Protein AF-A0A7C4CFB2-F1 (afdb_monomer_lite)

Foldseek 3Di:
DDPPPPDPVVLVVVLVVLLVVLVVVLVVLVVVLVVLVVVLVVLVVCVVVVVDDPVVSVVSNVVSVVSNVVSVVVNVVSVVVNVVSVVD

pLDDT: mean 89.63, std 12.66, range [38.84, 97.69]

Secondary structure (DSSP, 8-state):
--------HHHHHHHHHHHHHHHHHHHHHHHHHHHHHHHHHHHHHHHHTTSS-HHHHHHHHHHHHHHHHHHHHHHHHHHHHHHHHH--

Sequence (88 aa):
MGVINRIDLNSVEELIKKIVSISSEIKLLQDEIEDVLIHTKENEKLFSDGKISKDVYKENKTKLKSEMNELRKKVKGKIVEALKIVEN

Radius of gyration: 21.48 Å; chains: 1; bounding box: 53×16×65 Å

Structure (mmCIF, N/CA/C/O backbone):
data_AF-A0A7C4CFB2-F1
#
_entry.id   AF-A0A7C4CFB2-F1
#
loop_
_atom_site.group_PDB
_atom_site.id
_atom_site.type_symbol
_atom_site.label_atom_id
_atom_site.label_alt_id
_atom_site.label_comp_id
_atom_site.label_asym_id
_atom_site.label_entity_id
_atom_site.label_seq_id
_atom_site.pdbx_PDB_ins_code
_atom_site.Cartn_x
_atom_site.Cartn_y
_atom_site.Cartn_z
_atom_site.occupancy
_atom_site.B_iso_or_equiv
_atom_site.auth_seq_id
_atom_site.auth_comp_id
_atom_site.auth_asym_id
_atom_site.auth_atom_id
_atom_site.pdbx_PDB_model_num
ATOM 1 N N . MET A 1 1 ? 33.815 11.838 -41.821 1.00 38.84 1 MET A N 1
ATOM 2 C CA . MET A 1 1 ? 32.896 10.691 -41.666 1.00 38.84 1 MET A CA 1
ATOM 3 C C . MET A 1 1 ? 32.192 10.857 -40.335 1.00 38.84 1 MET A C 1
ATOM 5 O O . MET A 1 1 ? 32.851 10.770 -39.309 1.00 38.84 1 MET A O 1
ATOM 9 N N . GLY A 1 2 ? 30.910 11.225 -40.351 1.00 44.16 2 GLY A N 1
ATOM 10 C CA . GLY A 1 2 ? 30.122 11.350 -39.127 1.00 44.16 2 GLY A CA 1
ATOM 11 C C . GLY A 1 2 ? 29.849 9.962 -38.564 1.00 44.16 2 GLY A C 1
ATOM 12 O O . GLY A 1 2 ? 29.335 9.103 -39.277 1.00 44.16 2 GLY A O 1
ATOM 13 N N . VAL A 1 3 ? 30.238 9.730 -37.314 1.00 51.06 3 VAL A N 1
ATOM 14 C CA . VAL A 1 3 ? 29.875 8.512 -36.592 1.00 51.06 3 VAL A CA 1
ATOM 15 C C . VAL A 1 3 ? 28.374 8.604 -36.335 1.00 51.06 3 VAL A C 1
ATOM 17 O O . VAL A 1 3 ? 27.927 9.340 -35.461 1.00 51.06 3 VAL A O 1
ATOM 20 N N . ILE A 1 4 ? 27.576 7.925 -37.156 1.00 55.97 4 ILE A N 1
ATOM 21 C CA . ILE A 1 4 ? 26.169 7.700 -36.841 1.00 55.97 4 ILE A CA 1
ATOM 22 C C . ILE A 1 4 ? 26.176 6.717 -35.672 1.00 55.97 4 ILE A C 1
ATOM 24 O O . ILE A 1 4 ? 26.461 5.535 -35.863 1.00 55.97 4 ILE A O 1
ATOM 28 N N . ASN A 1 5 ? 25.894 7.206 -34.464 1.00 54.75 5 ASN A N 1
ATOM 29 C CA . ASN A 1 5 ? 25.566 6.340 -33.338 1.00 54.75 5 ASN A CA 1
ATOM 30 C C . ASN A 1 5 ? 24.308 5.555 -33.725 1.00 54.75 5 ASN A C 1
ATOM 32 O O . ASN A 1 5 ? 23.204 6.100 -33.733 1.00 54.75 5 ASN A O 1
ATOM 36 N N . ARG A 1 6 ? 24.470 4.285 -34.114 1.00 63.69 6 ARG A N 1
ATOM 37 C CA . ARG A 1 6 ? 23.336 3.373 -34.276 1.00 63.69 6 ARG A CA 1
ATOM 38 C C . ARG A 1 6 ? 22.743 3.157 -32.891 1.00 63.69 6 ARG A C 1
ATOM 40 O O . ARG A 1 6 ? 23.381 2.543 -32.044 1.00 63.69 6 ARG A O 1
ATOM 47 N N . ILE A 1 7 ? 21.547 3.690 -32.670 1.00 65.81 7 ILE A N 1
ATOM 48 C CA . ILE A 1 7 ? 20.742 3.347 -31.502 1.00 65.81 7 ILE A CA 1
ATOM 49 C C . ILE A 1 7 ? 20.416 1.858 -31.623 1.00 65.81 7 ILE A C 1
ATOM 51 O O . ILE A 1 7 ? 19.812 1.437 -32.612 1.00 65.81 7 ILE A O 1
ATOM 55 N N . ASP A 1 8 ? 20.848 1.064 -30.647 1.00 78.19 8 ASP A N 1
ATOM 56 C CA . ASP A 1 8 ? 20.463 -0.339 -30.561 1.00 78.19 8 ASP A CA 1
ATOM 57 C C . ASP A 1 8 ? 19.023 -0.439 -30.04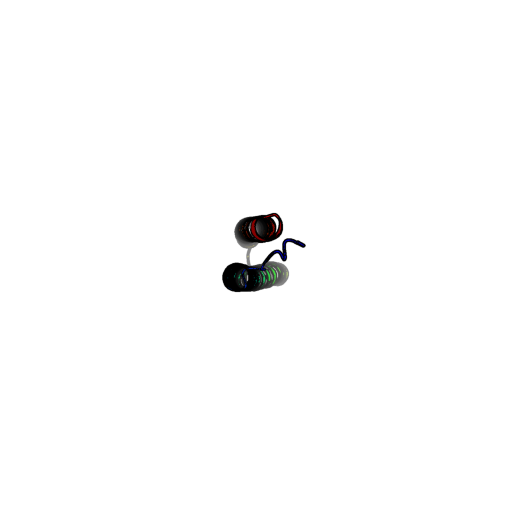9 1.00 78.19 8 ASP A C 1
ATOM 59 O O . ASP A 1 8 ? 18.744 -0.307 -28.856 1.00 78.19 8 ASP A O 1
ATOM 63 N N . LEU A 1 9 ? 18.092 -0.640 -30.979 1.00 79.12 9 LEU A N 1
ATOM 64 C CA . LEU A 1 9 ? 16.663 -0.729 -30.690 1.00 79.12 9 LEU A CA 1
ATOM 65 C C . LEU A 1 9 ? 16.321 -1.919 -29.781 1.00 79.12 9 LEU A C 1
ATOM 67 O O . LEU A 1 9 ? 15.360 -1.823 -29.024 1.00 79.12 9 LEU A O 1
ATOM 71 N N . ASN A 1 10 ? 17.120 -2.993 -29.800 1.00 79.94 10 ASN A N 1
ATOM 72 C CA . ASN A 1 10 ? 16.888 -4.159 -28.946 1.00 79.94 10 ASN A CA 1
ATOM 73 C C . ASN A 1 10 ? 17.131 -3.814 -27.472 1.00 79.94 10 ASN A C 1
ATOM 75 O O . ASN A 1 10 ? 16.305 -4.125 -26.615 1.00 79.94 10 ASN A O 1
ATOM 79 N N . SER A 1 11 ? 18.221 -3.095 -27.186 1.00 82.50 11 SER A N 1
ATOM 80 C CA . SER A 1 11 ? 18.520 -2.589 -25.842 1.00 82.50 11 SER A CA 1
ATOM 81 C C . SER A 1 11 ? 17.425 -1.642 -25.335 1.00 82.50 11 SER A C 1
ATOM 83 O O . SER A 1 11 ? 17.007 -1.732 -24.182 1.00 82.50 11 SER A 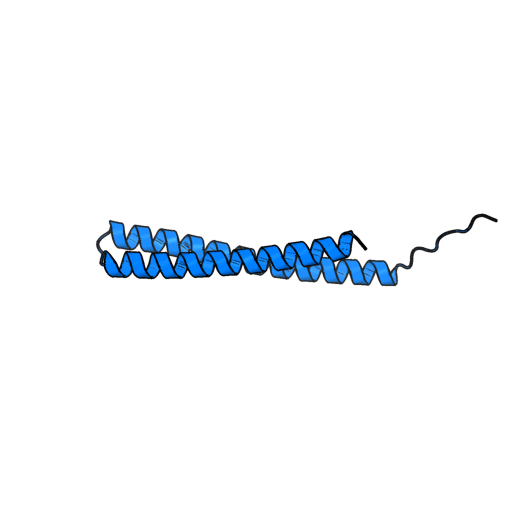O 1
ATOM 85 N N . VAL A 1 12 ? 16.898 -0.770 -26.203 1.00 83.56 12 VAL A N 1
ATOM 86 C CA . VAL A 1 12 ? 15.780 0.128 -25.855 1.00 83.56 12 VAL A CA 1
ATOM 87 C C . VAL A 1 12 ? 14.501 -0.660 -25.551 1.00 83.56 12 VAL A C 1
ATOM 89 O O . VAL A 1 12 ? 13.814 -0.364 -24.573 1.00 83.56 12 VAL A O 1
ATOM 92 N N . GLU A 1 13 ? 14.184 -1.687 -26.342 1.00 87.25 13 GLU A N 1
ATOM 93 C CA . GLU A 1 13 ? 13.003 -2.528 -26.123 1.00 87.25 13 GLU A CA 1
ATOM 94 C C . GLU A 1 13 ? 13.073 -3.291 -24.787 1.00 87.25 13 GLU A C 1
ATOM 96 O O . GLU A 1 13 ? 12.075 -3.378 -24.065 1.00 87.25 13 GLU A O 1
ATOM 101 N N . GLU A 1 14 ? 14.247 -3.804 -24.409 1.00 87.00 14 GLU A N 1
ATOM 102 C CA . GLU A 1 14 ? 14.447 -4.454 -23.108 1.00 87.00 14 GLU A CA 1
ATOM 103 C C . GLU A 1 14 ? 14.260 -3.492 -21.929 1.00 87.00 14 GLU A C 1
ATOM 105 O O . GLU A 1 14 ? 13.645 -3.862 -20.923 1.00 87.00 14 GLU A O 1
ATOM 110 N N . LEU A 1 15 ? 14.751 -2.254 -22.043 1.00 87.38 15 LEU A N 1
ATOM 111 C CA . LEU A 1 15 ? 14.553 -1.224 -21.020 1.00 87.38 15 LEU A CA 1
ATOM 112 C C . LEU A 1 15 ? 13.067 -0.880 -20.868 1.00 87.38 15 LEU A C 1
ATOM 114 O O . LEU A 1 15 ? 12.562 -0.831 -19.745 1.00 87.38 15 LEU A O 1
ATOM 118 N N . ILE A 1 16 ? 12.341 -0.733 -21.981 1.00 87.75 16 ILE A N 1
ATOM 119 C CA . ILE A 1 16 ? 10.892 -0.487 -21.969 1.00 87.75 16 ILE A CA 1
ATOM 120 C C . ILE A 1 16 ? 10.155 -1.636 -21.269 1.00 87.75 16 ILE A C 1
ATOM 122 O O . ILE A 1 16 ? 9.325 -1.382 -20.396 1.00 87.75 16 ILE A O 1
ATOM 126 N N . LYS A 1 17 ? 10.481 -2.898 -21.583 1.00 91.25 17 LYS A N 1
ATOM 127 C CA . LYS A 1 17 ? 9.867 -4.068 -20.925 1.00 91.25 17 LYS A CA 1
ATOM 128 C C . LYS A 1 17 ? 10.088 -4.055 -19.411 1.00 91.25 17 LYS A C 1
ATOM 130 O O . LYS A 1 17 ? 9.145 -4.293 -18.656 1.00 91.25 17 LYS A O 1
ATOM 135 N N . LYS A 1 18 ? 11.302 -3.726 -18.957 1.00 90.50 18 LYS A N 1
ATOM 136 C CA . LYS A 1 18 ? 11.617 -3.615 -17.523 1.00 90.50 18 LYS A CA 1
ATOM 13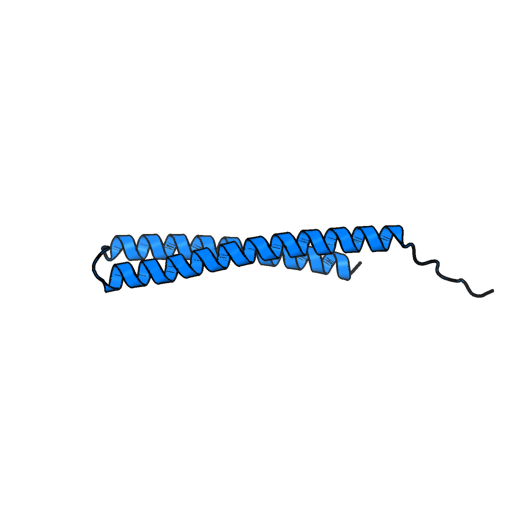7 C C . LYS A 1 18 ? 10.832 -2.486 -16.850 1.00 90.50 18 LYS A C 1
ATOM 139 O O . LYS A 1 18 ? 10.252 -2.707 -15.789 1.00 90.50 18 LYS A O 1
ATOM 144 N N . ILE A 1 19 ? 10.746 -1.312 -17.479 1.00 89.75 19 ILE A N 1
ATOM 145 C CA . ILE A 1 19 ? 9.969 -0.172 -16.960 1.00 89.75 19 ILE A CA 1
ATOM 146 C C . ILE A 1 19 ? 8.482 -0.530 -16.839 1.00 89.75 19 ILE A C 1
ATOM 148 O O . ILE A 1 19 ? 7.862 -0.234 -15.816 1.00 89.75 19 ILE A O 1
ATOM 152 N N . VAL A 1 20 ? 7.908 -1.196 -17.845 1.00 93.00 20 VAL A N 1
ATOM 153 C CA . VAL A 1 20 ? 6.502 -1.637 -17.823 1.00 93.00 20 VAL A CA 1
ATOM 154 C C . VAL A 1 20 ? 6.257 -2.663 -16.713 1.00 93.00 20 VAL A C 1
ATOM 156 O O . VAL A 1 20 ? 5.258 -2.555 -15.997 1.00 93.00 20 VAL A O 1
ATOM 159 N N . SER A 1 21 ? 7.176 -3.615 -16.517 1.00 93.94 21 SER A N 1
ATOM 160 C CA . SER A 1 21 ? 7.093 -4.592 -15.421 1.00 93.94 21 SER A CA 1
ATOM 161 C C . SER A 1 21 ? 7.078 -3.898 -14.060 1.00 93.94 21 SER A C 1
ATOM 163 O O . SER A 1 21 ? 6.156 -4.095 -13.273 1.00 93.94 21 SER A O 1
ATOM 165 N N . ILE A 1 22 ? 8.043 -3.006 -13.813 1.00 93.94 22 ILE A N 1
ATOM 166 C CA . ILE A 1 22 ? 8.135 -2.269 -12.546 1.00 93.94 22 ILE A CA 1
ATOM 167 C C . ILE A 1 22 ? 6.897 -1.396 -12.325 1.00 93.94 22 ILE A C 1
ATOM 169 O O . ILE A 1 22 ? 6.374 -1.337 -11.215 1.00 93.94 22 ILE A O 1
ATOM 173 N N . SER A 1 23 ? 6.391 -0.748 -13.375 1.00 92.56 23 SER A N 1
ATOM 174 C CA . SER A 1 23 ? 5.174 0.068 -13.290 1.00 92.56 23 SER A CA 1
ATOM 175 C C . SER A 1 23 ? 3.954 -0.771 -12.902 1.00 92.56 23 SER A C 1
ATOM 177 O O . SER A 1 23 ? 3.145 -0.337 -12.085 1.00 92.56 23 SER A O 1
ATOM 179 N N . SER A 1 24 ? 3.849 -1.990 -13.437 1.00 95.19 24 SER A N 1
ATOM 180 C CA . SER A 1 24 ? 2.771 -2.927 -13.100 1.00 95.19 24 SER A CA 1
ATOM 181 C C . SER A 1 24 ? 2.859 -3.377 -11.640 1.00 95.19 24 SER A C 1
ATOM 183 O O . SER A 1 24 ? 1.858 -3.386 -10.931 1.00 95.19 24 SER A O 1
ATOM 185 N N . GLU A 1 25 ? 4.064 -3.672 -11.153 1.00 95.75 25 GLU A N 1
ATOM 186 C CA . GLU A 1 25 ? 4.293 -4.024 -9.748 1.00 95.75 25 GLU A CA 1
ATOM 187 C C . GLU A 1 25 ? 3.990 -2.858 -8.797 1.00 95.75 25 GLU A C 1
ATOM 189 O O . GLU A 1 25 ? 3.391 -3.056 -7.742 1.00 95.75 25 GLU A O 1
ATOM 194 N N . ILE A 1 26 ? 4.350 -1.626 -9.174 1.00 94.69 26 ILE A N 1
ATOM 195 C CA . ILE A 1 26 ? 3.983 -0.427 -8.410 1.00 94.69 26 ILE A CA 1
ATOM 196 C C . ILE A 1 26 ? 2.464 -0.277 -8.352 1.00 94.69 26 ILE A C 1
ATOM 198 O O . ILE A 1 26 ? 1.945 0.065 -7.291 1.00 94.69 26 ILE A O 1
ATOM 202 N N . LYS A 1 27 ? 1.750 -0.545 -9.452 1.00 94.69 27 LYS A N 1
ATOM 203 C CA . LYS A 1 27 ? 0.287 -0.463 -9.476 1.00 94.69 27 LYS A CA 1
ATOM 204 C C . LYS A 1 27 ? -0.353 -1.472 -8.518 1.00 94.69 27 LYS A C 1
ATOM 206 O O . LYS A 1 27 ? -1.194 -1.073 -7.723 1.00 94.69 27 LYS A O 1
ATOM 211 N N . LEU A 1 28 ? 0.112 -2.721 -8.506 1.00 96.56 28 LEU A N 1
ATOM 212 C CA . LEU A 1 28 ? -0.359 -3.727 -7.543 1.00 96.56 28 LEU A C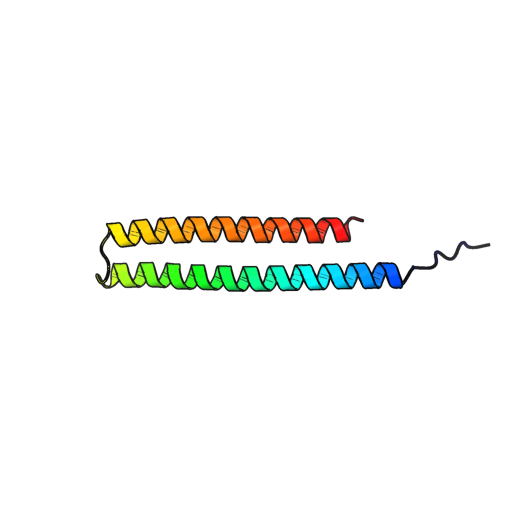A 1
ATOM 213 C C . LEU A 1 28 ? -0.123 -3.284 -6.091 1.00 96.56 28 LEU A C 1
ATOM 215 O O . LEU A 1 28 ? -1.019 -3.366 -5.259 1.00 96.56 28 LEU A O 1
ATOM 219 N N . LEU A 1 29 ? 1.056 -2.730 -5.794 1.00 96.56 29 LEU A N 1
ATOM 220 C CA . LEU A 1 29 ? 1.355 -2.201 -4.461 1.00 96.56 29 LEU A CA 1
ATOM 221 C C . LEU A 1 29 ? 0.498 -0.979 -4.091 1.00 96.56 29 LEU A C 1
ATOM 223 O O . LEU A 1 29 ? 0.257 -0.742 -2.909 1.00 96.56 29 LEU A O 1
ATOM 227 N N . GLN A 1 30 ? 0.073 -0.172 -5.067 1.00 93.81 30 GLN A N 1
ATOM 228 C CA . GLN A 1 30 ? -0.867 0.927 -4.829 1.00 93.81 30 GLN A CA 1
ATOM 229 C C . GLN A 1 30 ? -2.253 0.398 -4.464 1.00 93.81 30 GLN A C 1
ATOM 231 O O . GLN A 1 30 ? -2.854 0.925 -3.530 1.00 93.81 30 GLN A O 1
ATOM 236 N N . ASP A 1 31 ? -2.715 -0.651 -5.141 1.00 96.25 31 ASP A N 1
ATOM 237 C CA . ASP A 1 31 ? -4.002 -1.284 -4.848 1.00 96.25 31 ASP A CA 1
ATOM 238 C C . ASP A 1 31 ? -3.987 -1.898 -3.429 1.00 96.25 31 ASP A C 1
ATOM 240 O O . ASP A 1 31 ? -4.881 -1.631 -2.630 1.00 96.25 31 ASP A O 1
ATOM 244 N N . GLU A 1 32 ? -2.898 -2.578 -3.038 1.00 96.81 32 GLU A N 1
ATOM 245 C CA . GLU A 1 32 ? -2.707 -3.068 -1.657 1.00 96.81 32 GLU A CA 1
ATOM 246 C C . GLU A 1 32 ? -2.727 -1.926 -0.614 1.00 96.81 32 GLU A C 1
ATOM 248 O O . GLU A 1 32 ? -3.250 -2.072 0.492 1.00 96.81 32 GLU A O 1
ATOM 253 N N . ILE A 1 33 ? -2.169 -0.754 -0.944 1.00 96.44 33 ILE A N 1
ATOM 254 C CA . ILE A 1 33 ? -2.212 0.425 -0.063 1.00 96.44 33 ILE A CA 1
ATOM 255 C C . ILE A 1 33 ? -3.645 0.945 0.092 1.00 96.44 33 ILE A C 1
ATOM 257 O O . ILE A 1 33 ? -4.023 1.352 1.196 1.00 96.44 33 ILE A O 1
ATOM 261 N N . GLU A 1 34 ? -4.430 0.965 -0.986 1.00 96.25 34 GLU A N 1
ATOM 262 C CA . GLU A 1 34 ? -5.836 1.376 -0.947 1.00 96.25 34 GLU A CA 1
ATOM 263 C C . GLU A 1 34 ? -6.663 0.452 -0.046 1.00 96.25 34 GLU A C 1
ATOM 265 O O . GLU A 1 34 ? -7.411 0.952 0.800 1.00 96.25 34 GLU A O 1
ATOM 270 N N . ASP A 1 35 ? -6.443 -0.860 -0.117 1.00 97.25 35 ASP A N 1
ATOM 271 C CA . ASP A 1 35 ? -7.107 -1.837 0.751 1.00 97.25 35 ASP A CA 1
ATOM 272 C C . ASP A 1 35 ? -6.799 -1.595 2.237 1.00 97.25 35 ASP A C 1
ATOM 274 O O . ASP A 1 35 ? -7.704 -1.514 3.075 1.00 97.25 35 ASP A O 1
ATOM 278 N N . VAL A 1 36 ? -5.531 -1.359 2.590 1.00 96.69 36 VAL A N 1
ATOM 279 C CA . VAL A 1 36 ? -5.154 -1.036 3.979 1.00 96.69 36 VAL A CA 1
ATOM 280 C C . VAL A 1 36 ? -5.801 0.277 4.448 1.00 96.69 36 VAL A C 1
ATOM 282 O O . VAL A 1 36 ? -6.172 0.413 5.623 1.00 96.69 36 VAL A O 1
ATOM 285 N N . LEU A 1 37 ? -5.975 1.262 3.559 1.00 95.75 37 LEU A N 1
ATOM 286 C CA . LEU A 1 37 ? -6.688 2.503 3.883 1.00 95.75 37 LEU A CA 1
ATOM 287 C C . LEU A 1 37 ? -8.182 2.259 4.123 1.00 95.75 37 LEU A C 1
ATOM 289 O O . LEU A 1 37 ? -8.747 2.867 5.038 1.00 95.75 37 LEU A O 1
ATOM 293 N N . ILE A 1 38 ? -8.811 1.379 3.342 1.00 97.44 38 ILE A N 1
ATOM 294 C CA . ILE A 1 38 ? -10.204 0.965 3.546 1.00 97.44 38 ILE A CA 1
ATOM 295 C C . ILE A 1 38 ? -10.342 0.305 4.919 1.00 97.44 38 ILE A C 1
ATOM 297 O O . ILE A 1 38 ? -11.120 0.787 5.744 1.00 97.44 38 ILE A O 1
ATOM 301 N N . HIS A 1 39 ? -9.511 -0.690 5.231 1.00 95.88 39 HIS A N 1
ATOM 302 C CA . HIS A 1 39 ? -9.545 -1.375 6.525 1.00 95.88 39 HIS A CA 1
ATOM 303 C C . HIS A 1 39 ? -9.236 -0.454 7.710 1.00 95.88 39 HIS A C 1
ATOM 305 O O . HIS A 1 39 ? -9.791 -0.617 8.798 1.00 95.88 39 HIS A O 1
ATOM 311 N N . THR A 1 40 ? -8.402 0.570 7.513 1.00 95.69 40 THR A N 1
ATOM 312 C CA . THR A 1 40 ? -8.171 1.599 8.537 1.00 95.69 40 THR A CA 1
ATOM 313 C C . THR A 1 40 ? -9.451 2.374 8.844 1.00 95.69 40 THR A C 1
ATOM 315 O O . THR A 1 40 ? -9.805 2.523 10.016 1.00 95.69 40 THR A O 1
ATOM 318 N N . LYS A 1 41 ? -10.179 2.815 7.810 1.00 96.50 41 LYS A N 1
ATOM 319 C CA . LYS A 1 41 ? -11.465 3.512 7.971 1.00 96.50 41 LYS A CA 1
ATOM 320 C C . LYS A 1 41 ? -12.532 2.602 8.577 1.00 96.50 41 LYS A C 1
ATOM 322 O O . LYS A 1 41 ? -13.309 3.044 9.421 1.00 96.50 41 LYS A O 1
ATOM 327 N N . GLU A 1 42 ? -12.566 1.333 8.181 1.00 96.88 42 GLU A N 1
ATOM 328 C CA . GLU A 1 42 ? -13.478 0.341 8.756 1.00 96.88 42 GLU A CA 1
ATOM 329 C C . GLU A 1 42 ? -13.200 0.116 10.241 1.00 96.88 42 GLU A C 1
ATOM 331 O O . GLU A 1 42 ? -14.131 0.143 11.042 1.00 96.88 42 GLU A O 1
ATOM 336 N N . ASN A 1 43 ? -11.934 -0.030 10.638 1.00 96.06 43 ASN A N 1
ATOM 337 C CA . ASN A 1 43 ? -11.555 -0.195 12.039 1.00 96.06 43 ASN A CA 1
ATOM 338 C C . ASN A 1 43 ? -11.946 1.030 12.889 1.00 96.06 43 ASN A C 1
ATOM 340 O O . ASN A 1 43 ? -12.400 0.878 14.022 1.00 96.06 43 ASN A O 1
ATOM 344 N N . GLU A 1 44 ? -11.820 2.244 12.343 1.00 95.81 44 GLU A N 1
ATOM 345 C CA . GLU A 1 44 ? -12.309 3.468 12.992 1.00 95.81 44 GLU A CA 1
ATOM 346 C C . GLU A 1 44 ? -13.832 3.472 13.141 1.00 95.81 44 GLU A C 1
ATOM 348 O O . GLU A 1 44 ? -14.332 3.731 14.236 1.00 95.81 44 GLU A O 1
ATOM 353 N N . LYS A 1 45 ? -14.562 3.113 12.080 1.00 97.44 45 LYS A N 1
ATOM 354 C CA . LYS A 1 45 ? -16.027 3.033 12.093 1.00 97.44 45 LYS A CA 1
ATOM 355 C C . LYS A 1 45 ? -16.541 1.983 13.078 1.00 97.44 45 LYS A C 1
ATOM 357 O O . LYS A 1 45 ? -17.468 2.240 13.837 1.00 97.44 45 LYS A O 1
ATOM 362 N N . LEU A 1 46 ? -15.939 0.795 13.097 1.00 96.88 46 LEU A N 1
ATOM 363 C CA . LEU A 1 46 ? -16.317 -0.272 14.025 1.00 96.88 46 LEU A CA 1
ATOM 364 C C . LEU A 1 46 ? -16.106 0.153 15.480 1.00 96.88 46 LEU A C 1
ATOM 366 O O . LEU A 1 46 ? -16.920 -0.184 16.339 1.00 96.88 46 LEU A O 1
ATOM 370 N N . PHE A 1 47 ? -15.038 0.903 15.761 1.00 96.81 47 PHE A N 1
ATOM 371 C CA . PHE A 1 47 ? -14.796 1.433 17.097 1.00 96.81 47 PHE A CA 1
ATOM 372 C C . PHE A 1 47 ? -15.797 2.535 17.464 1.00 96.81 47 PHE A C 1
ATOM 374 O O . PHE A 1 47 ? -16.348 2.498 18.562 1.00 96.81 47 PHE A O 1
ATOM 381 N N . SER A 1 48 ? -16.085 3.476 16.555 1.00 95.94 48 SER A N 1
ATOM 382 C CA . SER A 1 48 ? -17.074 4.536 16.803 1.00 95.94 48 SER A CA 1
ATOM 383 C C . SER A 1 48 ? -18.491 3.995 16.990 1.00 95.94 48 SER A C 1
ATOM 385 O O . SER A 1 48 ? -19.235 4.513 17.816 1.00 95.94 48 SER A O 1
ATOM 387 N N . ASP A 1 49 ? -18.839 2.925 16.272 1.00 97.69 49 ASP A N 1
ATOM 388 C CA . ASP A 1 49 ? -20.117 2.218 16.402 1.00 97.69 49 ASP A CA 1
ATOM 389 C C . ASP A 1 49 ? -20.199 1.378 17.696 1.00 97.69 49 ASP A C 1
ATOM 391 O O . ASP A 1 49 ? -21.228 0.756 17.960 1.00 97.69 49 ASP A O 1
ATOM 395 N N . GLY A 1 50 ? -19.116 1.288 18.479 1.00 95.94 50 GLY A N 1
ATOM 396 C CA . GLY A 1 50 ? -19.037 0.455 19.683 1.00 95.94 50 GLY A CA 1
ATOM 397 C C . GLY A 1 50 ? -19.011 -1.054 19.407 1.00 95.94 50 GLY A C 1
ATOM 398 O O . GLY A 1 50 ? -19.214 -1.847 20.323 1.00 95.94 50 GLY A O 1
ATOM 399 N N . LYS A 1 51 ? -18.760 -1.468 18.156 1.00 97.19 51 LYS A N 1
ATOM 400 C CA . LYS A 1 51 ? -18.742 -2.881 17.729 1.00 97.19 51 LYS A CA 1
ATOM 401 C C . LYS A 1 51 ? -17.458 -3.612 18.114 1.00 97.19 51 LYS A C 1
ATOM 403 O O . LYS A 1 51 ? -17.451 -4.839 18.154 1.00 97.19 51 LYS A O 1
ATOM 408 N N . ILE A 1 52 ? -16.378 -2.879 18.379 1.00 96.50 52 ILE A N 1
ATOM 409 C CA . ILE A 1 52 ? -15.103 -3.428 18.855 1.00 96.50 52 ILE A CA 1
ATOM 410 C C . ILE A 1 52 ? -14.626 -2.688 20.104 1.00 96.50 52 ILE A C 1
ATOM 412 O O . ILE A 1 52 ? -14.914 -1.506 20.297 1.00 96.50 52 ILE A O 1
ATOM 416 N N . SER A 1 53 ? -13.865 -3.381 20.953 1.00 96.75 53 SER A N 1
ATOM 417 C CA . SER A 1 53 ? -13.281 -2.785 22.154 1.00 96.75 53 SER A CA 1
ATOM 418 C C . SER A 1 53 ? -12.105 -1.860 21.819 1.00 96.75 53 SER A C 1
ATOM 420 O O . SER A 1 53 ? -11.506 -1.922 20.742 1.00 96.75 53 SER A O 1
ATOM 422 N N . LYS A 1 54 ? -11.727 -1.011 22.781 1.00 96.00 54 LYS A N 1
ATOM 423 C CA . LYS A 1 54 ? -10.570 -0.110 22.657 1.00 96.00 54 LYS A CA 1
ATOM 424 C C . LYS A 1 54 ? -9.256 -0.861 22.432 1.00 96.00 54 LYS A C 1
ATOM 426 O O . LYS A 1 54 ? -8.389 -0.355 21.719 1.00 96.00 54 LYS A O 1
ATOM 431 N N . ASP A 1 55 ? -9.105 -2.038 23.033 1.00 96.94 55 ASP A N 1
ATOM 432 C CA . ASP A 1 55 ? -7.890 -2.843 22.899 1.00 96.94 55 ASP A CA 1
ATOM 433 C C . ASP A 1 55 ? -7.801 -3.468 21.506 1.00 96.94 55 ASP A C 1
ATOM 435 O O . ASP A 1 55 ? -6.773 -3.322 20.846 1.00 96.94 55 ASP A O 1
ATOM 439 N N . VAL A 1 56 ? -8.914 -4.014 20.997 1.00 96.44 56 VAL A N 1
ATOM 440 C CA . VAL A 1 56 ? -9.012 -4.525 19.617 1.00 96.44 56 VAL A CA 1
ATOM 441 C C . VAL A 1 56 ? -8.753 -3.409 18.601 1.00 96.44 56 VAL A C 1
ATOM 443 O O . VAL A 1 56 ? -7.963 -3.587 17.675 1.00 96.44 56 VAL A O 1
ATOM 446 N N . TYR A 1 57 ? -9.333 -2.220 18.802 1.00 97.00 57 TYR A N 1
ATOM 447 C CA . TYR A 1 57 ? -9.073 -1.062 17.942 1.00 97.00 57 TYR A CA 1
ATOM 448 C C . TYR A 1 57 ? -7.579 -0.710 17.879 1.00 97.00 57 TYR A C 1
ATOM 450 O O . TYR A 1 57 ? -7.041 -0.487 16.790 1.00 97.00 57 TYR A O 1
ATOM 458 N N . LYS A 1 58 ? -6.900 -0.657 19.034 1.00 97.19 58 LYS A N 1
ATOM 459 C CA . LYS A 1 58 ? -5.466 -0.336 19.119 1.00 97.19 58 LYS A CA 1
ATOM 460 C C . LYS A 1 58 ? -4.595 -1.402 18.466 1.00 97.19 58 LYS A C 1
ATOM 462 O O . LYS A 1 58 ? -3.634 -1.049 17.779 1.00 97.19 58 LYS A O 1
ATOM 467 N N . GLU A 1 59 ? -4.909 -2.674 18.683 1.00 97.25 59 GLU A N 1
ATOM 468 C CA . GLU A 1 59 ? -4.185 -3.786 18.075 1.00 97.25 59 GLU A CA 1
ATOM 469 C C . GLU A 1 59 ? -4.296 -3.729 16.546 1.00 97.25 59 GLU A C 1
ATOM 471 O O . GLU A 1 59 ? -3.274 -3.671 15.858 1.00 97.25 59 GLU A O 1
ATOM 476 N N . ASN A 1 60 ? -5.519 -3.616 16.018 1.00 95.88 60 ASN A N 1
ATOM 477 C CA . ASN A 1 60 ? -5.776 -3.496 14.582 1.00 95.88 60 ASN A CA 1
ATOM 478 C C . ASN A 1 60 ? -5.080 -2.272 13.981 1.00 95.88 60 ASN A C 1
ATOM 480 O O . ASN A 1 60 ? -4.402 -2.375 12.963 1.00 95.88 60 ASN A O 1
ATOM 484 N N . LYS A 1 61 ? -5.165 -1.116 14.649 1.00 96.12 61 LYS A N 1
ATOM 485 C CA . LYS A 1 61 ? -4.483 0.110 14.213 1.00 96.12 61 LYS A CA 1
ATOM 486 C C . LYS A 1 61 ? -2.966 -0.070 14.131 1.00 96.12 61 LYS A C 1
ATOM 488 O O . LYS A 1 61 ? -2.327 0.487 13.241 1.00 96.12 61 LYS A O 1
ATOM 493 N N . THR A 1 62 ? -2.383 -0.828 15.057 1.00 97.12 62 THR A N 1
ATOM 494 C CA . THR A 1 62 ? -0.939 -1.096 15.083 1.00 97.12 62 THR A CA 1
ATOM 495 C C . THR A 1 62 ? -0.535 -2.020 13.936 1.00 97.12 62 THR A C 1
ATOM 497 O O . THR A 1 62 ? 0.431 -1.714 13.236 1.00 97.12 62 THR A O 1
ATOM 500 N N . LYS A 1 63 ? -1.309 -3.088 13.692 1.00 96.62 63 LYS A N 1
ATOM 501 C CA . LYS A 1 63 ? -1.109 -4.012 12.563 1.00 96.62 63 LYS A CA 1
ATOM 502 C C . LYS A 1 63 ? -1.201 -3.290 11.216 1.00 96.62 63 LYS A C 1
ATOM 504 O O . LYS A 1 63 ? -0.223 -3.289 10.474 1.00 96.62 63 LYS A O 1
ATOM 509 N N . LEU A 1 64 ? -2.292 -2.560 10.972 1.00 96.75 64 LEU A N 1
ATOM 510 C CA . LEU A 1 64 ? -2.512 -1.794 9.736 1.00 96.75 64 LEU A CA 1
ATOM 511 C C . LEU A 1 64 ? -1.418 -0.740 9.500 1.00 96.75 64 LEU A C 1
ATOM 513 O O . LEU A 1 64 ? -0.967 -0.528 8.377 1.00 96.75 64 LEU A O 1
ATOM 517 N N . LYS A 1 65 ? -0.927 -0.090 10.566 1.00 95.94 65 LYS A N 1
ATOM 518 C CA . LYS A 1 65 ? 0.196 0.853 10.460 1.00 95.94 65 LYS A CA 1
ATOM 519 C C . LYS A 1 65 ? 1.502 0.155 10.070 1.00 95.94 65 LYS A C 1
ATOM 521 O O . LYS A 1 65 ? 2.290 0.736 9.322 1.00 95.94 65 LYS A O 1
ATOM 526 N N . SER A 1 66 ? 1.759 -1.043 10.595 1.00 96.69 66 SER A N 1
ATOM 527 C CA . SER A 1 66 ? 2.935 -1.837 10.222 1.00 96.69 66 SER A CA 1
ATOM 528 C C . SER A 1 66 ? 2.875 -2.235 8.751 1.00 96.69 66 SER A C 1
ATOM 530 O O . SER A 1 66 ? 3.814 -1.963 8.007 1.00 96.69 66 SER A O 1
ATOM 532 N N . GLU A 1 67 ? 1.734 -2.768 8.322 1.00 96.12 67 GLU A N 1
ATOM 533 C CA . GLU A 1 67 ? 1.480 -3.191 6.946 1.00 96.12 67 GLU A CA 1
ATOM 534 C C . GLU A 1 67 ? 1.638 -2.029 5.954 1.00 96.12 67 GLU A C 1
ATOM 536 O O . GLU A 1 67 ? 2.436 -2.100 5.021 1.00 96.12 67 GLU A O 1
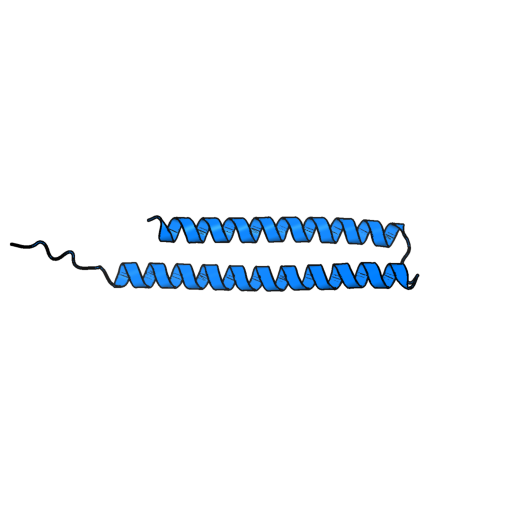ATOM 541 N N . MET A 1 68 ? 1.020 -0.878 6.240 1.00 95.81 68 MET A N 1
ATOM 542 C CA . MET A 1 68 ? 1.192 0.349 5.453 1.00 95.81 68 MET A CA 1
ATOM 543 C C . MET A 1 68 ? 2.666 0.773 5.329 1.00 95.81 68 MET A C 1
ATOM 545 O O . MET A 1 68 ? 3.109 1.241 4.277 1.00 95.81 68 MET A O 1
ATOM 549 N N . ASN A 1 69 ? 3.456 0.638 6.398 1.00 95.44 69 ASN A N 1
ATOM 550 C CA . ASN A 1 69 ? 4.878 0.981 6.363 1.00 95.44 69 ASN A CA 1
ATOM 551 C C . ASN A 1 69 ? 5.690 0.005 5.504 1.00 95.44 69 ASN A C 1
ATOM 553 O O . ASN A 1 69 ? 6.618 0.438 4.816 1.00 95.44 69 ASN A O 1
ATOM 557 N N . GLU A 1 70 ? 5.370 -1.286 5.540 1.00 96.44 70 GLU A N 1
ATOM 558 C CA . GLU A 1 70 ? 6.009 -2.297 4.696 1.00 96.44 70 GLU A CA 1
ATOM 559 C C . GLU A 1 70 ? 5.701 -2.065 3.218 1.00 96.44 70 GLU A C 1
ATOM 561 O O . GLU A 1 70 ? 6.628 -2.017 2.405 1.00 96.44 70 GLU A O 1
ATOM 566 N N . LEU A 1 71 ? 4.438 -1.802 2.875 1.00 96.06 71 LEU A N 1
ATOM 567 C CA . LEU A 1 71 ? 4.031 -1.474 1.508 1.00 96.06 71 LEU A CA 1
ATOM 568 C C . LEU A 1 71 ? 4.748 -0.224 0.988 1.00 96.06 71 LEU A C 1
ATOM 570 O O . LEU A 1 71 ? 5.341 -0.243 -0.090 1.00 96.06 71 LEU A O 1
ATOM 574 N N . ARG A 1 72 ? 4.826 0.842 1.795 1.00 93.12 72 ARG A N 1
ATOM 575 C CA . ARG A 1 72 ? 5.591 2.052 1.438 1.00 93.12 72 ARG A CA 1
ATOM 576 C C . ARG A 1 72 ? 7.070 1.766 1.185 1.00 93.12 72 ARG A C 1
ATOM 578 O O . ARG A 1 72 ? 7.663 2.394 0.308 1.00 93.12 72 ARG A O 1
ATOM 585 N N . LYS A 1 73 ? 7.690 0.855 1.945 1.00 95.62 73 LYS A N 1
ATOM 586 C CA . LYS A 1 73 ? 9.083 0.443 1.707 1.00 95.62 73 LYS A CA 1
ATOM 587 C C . LYS A 1 73 ? 9.220 -0.302 0.380 1.00 95.62 73 LYS A C 1
ATOM 589 O O . LYS A 1 73 ? 10.139 0.016 -0.371 1.00 95.62 73 LYS A O 1
ATOM 594 N N . LYS A 1 74 ? 8.303 -1.226 0.069 1.00 95.88 74 LYS A N 1
ATOM 595 C CA . LYS A 1 74 ? 8.285 -1.954 -1.212 1.00 95.88 74 LYS A CA 1
ATOM 596 C C . LYS A 1 74 ? 8.143 -0.996 -2.398 1.00 95.88 74 LYS A C 1
ATOM 598 O O . LYS A 1 74 ? 8.967 -1.043 -3.307 1.00 95.88 74 LYS A O 1
ATOM 603 N N . VAL A 1 75 ? 7.190 -0.060 -2.334 1.00 94.06 75 VAL A N 1
ATOM 604 C CA . VAL A 1 75 ? 6.990 0.970 -3.372 1.00 94.06 75 VAL A CA 1
ATOM 605 C C . VAL A 1 75 ? 8.258 1.797 -3.574 1.00 94.06 75 VAL A C 1
ATOM 607 O O . VAL A 1 75 ? 8.716 1.956 -4.702 1.00 94.06 75 VAL A O 1
ATOM 610 N N . LYS A 1 76 ? 8.884 2.280 -2.492 1.00 92.81 76 LYS A N 1
ATOM 611 C CA . LYS A 1 76 ? 10.154 3.021 -2.588 1.00 92.81 76 LYS A CA 1
ATOM 612 C C . LYS A 1 76 ? 11.262 2.192 -3.234 1.00 92.81 76 LYS A C 1
ATOM 614 O O . LYS A 1 76 ? 11.998 2.727 -4.056 1.00 92.81 76 LYS A O 1
ATOM 619 N N . GLY A 1 77 ? 11.370 0.910 -2.885 1.00 94.38 77 GLY A N 1
ATOM 620 C CA . GLY A 1 77 ? 12.331 -0.006 -3.501 1.00 94.38 77 GLY A CA 1
ATOM 621 C C . GLY A 1 77 ? 12.138 -0.105 -5.014 1.00 94.38 77 GLY A C 1
ATOM 622 O O . GLY A 1 77 ? 13.102 0.048 -5.759 1.00 94.38 77 GLY A O 1
ATOM 623 N N . LYS A 1 78 ? 10.888 -0.258 -5.463 1.00 92.62 78 LYS A N 1
ATOM 624 C CA . LYS A 1 78 ? 10.536 -0.327 -6.888 1.00 92.62 78 LYS A CA 1
ATOM 625 C C . LYS A 1 78 ? 10.765 0.985 -7.633 1.00 92.62 78 LYS A C 1
ATOM 627 O O . LYS A 1 78 ? 11.262 0.968 -8.752 1.00 92.62 78 LYS A O 1
ATOM 632 N N . ILE A 1 79 ? 10.495 2.128 -7.005 1.00 91.25 79 ILE A N 1
ATOM 633 C CA . ILE A 1 79 ? 10.817 3.442 -7.586 1.00 91.25 79 ILE A CA 1
ATOM 634 C C . ILE A 1 79 ? 12.332 3.601 -7.765 1.00 91.25 79 ILE A C 1
ATOM 636 O O . ILE A 1 79 ? 12.776 4.045 -8.819 1.00 91.25 79 ILE A O 1
ATOM 640 N N . VAL A 1 80 ? 13.138 3.215 -6.770 1.00 93.12 80 VAL A N 1
ATOM 641 C CA . VAL A 1 80 ? 14.608 3.255 -6.880 1.00 93.12 80 VAL A CA 1
ATOM 642 C C . VAL A 1 80 ? 15.107 2.313 -7.978 1.00 93.12 80 VAL A C 1
ATOM 644 O O . VAL A 1 80 ? 16.026 2.668 -8.710 1.00 93.12 80 VAL A O 1
ATOM 647 N N . GLU A 1 81 ? 14.505 1.130 -8.115 1.00 91.56 81 GLU A N 1
ATOM 648 C CA . GLU A 1 81 ? 14.793 0.202 -9.213 1.00 91.56 81 GLU A CA 1
ATOM 649 C C . GLU A 1 81 ? 14.503 0.844 -10.579 1.00 91.56 81 GLU A C 1
ATOM 651 O O . GLU A 1 81 ? 15.359 0.806 -11.459 1.00 91.56 81 GLU A O 1
ATOM 656 N N . ALA A 1 82 ? 13.354 1.515 -10.728 1.00 88.38 82 ALA A N 1
ATOM 657 C CA . ALA A 1 82 ? 12.993 2.226 -11.955 1.00 88.38 82 ALA A CA 1
ATOM 658 C C . ALA A 1 82 ? 13.970 3.368 -12.278 1.00 88.38 82 ALA A C 1
ATOM 660 O O . ALA A 1 82 ? 14.394 3.514 -13.421 1.00 88.38 82 ALA A O 1
ATOM 661 N N . LEU A 1 83 ? 14.360 4.161 -11.274 1.00 87.50 83 LEU A N 1
ATOM 662 C CA . LEU A 1 83 ? 15.284 5.285 -11.452 1.00 87.50 83 LEU A CA 1
ATOM 663 C C . LEU A 1 83 ? 16.658 4.822 -11.941 1.00 87.50 83 LEU A C 1
ATOM 665 O O . LEU A 1 83 ? 17.193 5.407 -12.875 1.00 87.50 83 LEU A O 1
ATOM 669 N N . LYS A 1 84 ? 17.183 3.715 -11.401 1.00 89.00 84 LYS A N 1
ATOM 670 C CA . LYS A 1 84 ? 18.453 3.132 -11.867 1.00 89.00 84 LYS A CA 1
ATOM 671 C C . LYS A 1 84 ? 18.420 2.712 -13.335 1.00 89.00 84 LYS A C 1
ATOM 673 O O . LYS A 1 84 ? 19.468 2.663 -13.963 1.00 89.00 84 LYS A O 1
ATOM 678 N N . ILE A 1 85 ? 17.254 2.362 -13.873 1.00 84.62 85 ILE A N 1
ATOM 679 C CA . ILE A 1 85 ? 17.109 2.007 -15.291 1.00 84.62 85 ILE A CA 1
ATOM 680 C C . ILE A 1 85 ? 17.160 3.258 -16.169 1.00 84.62 85 ILE A C 1
ATOM 682 O O . ILE A 1 85 ? 17.683 3.189 -17.270 1.00 84.62 85 ILE A O 1
ATOM 686 N N . VAL A 1 86 ? 16.627 4.383 -15.686 1.00 77.12 86 VAL A N 1
ATOM 687 C CA . VAL A 1 86 ? 16.608 5.661 -16.418 1.00 77.12 86 VAL A CA 1
ATOM 688 C C . VAL A 1 86 ? 17.953 6.396 -16.333 1.00 77.12 86 VAL A C 1
ATOM 690 O O . VAL A 1 86 ? 18.295 7.146 -17.239 1.00 77.12 86 VAL A O 1
ATOM 693 N N . GLU A 1 87 ? 18.704 6.206 -15.247 1.00 74.31 87 GLU A N 1
AT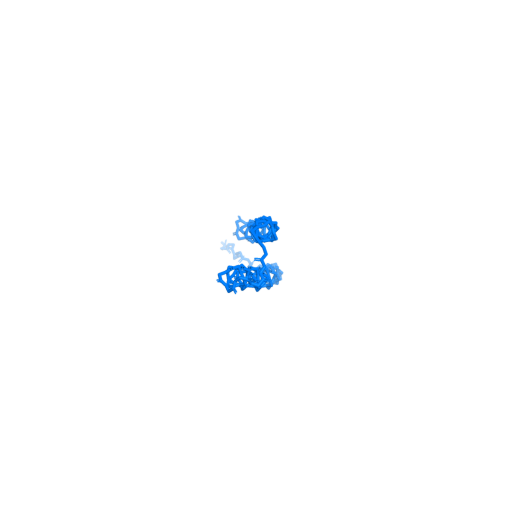OM 694 C CA . GLU A 1 87 ? 20.024 6.821 -15.038 1.00 74.31 87 GLU A CA 1
ATOM 695 C C . GLU A 1 87 ? 21.180 6.105 -15.769 1.00 74.31 87 GLU A C 1
ATOM 697 O O . GLU A 1 87 ? 22.275 6.665 -15.834 1.00 74.31 87 GLU A O 1
ATOM 702 N N . ASN A 1 88 ? 20.956 4.897 -16.306 1.00 56.38 88 ASN A N 1
ATOM 703 C CA . ASN A 1 88 ? 21.916 4.144 -17.132 1.00 56.38 88 ASN A CA 1
ATOM 704 C C . ASN A 1 88 ? 21.629 4.314 -18.627 1.00 56.38 88 ASN A C 1
ATOM 706 O O . ASN A 1 88 ? 22.608 4.255 -19.404 1.00 56.38 88 ASN A O 1
#